Protein AF-M5TSE5-F1 (afdb_monomer_lite)

Secondary structure (DSSP, 8-state):
--HHHHHHHHHHTT--PPPHHHHHHHHHHHHHHHHHHHHHHHHHHHHHHHS-HHHHHHHIIIIII---HHHHHHHTT--HHHHHHHHHHHHHHHHHHHHHHHHHTT---

Sequence (109 aa):
MNQVRAFTSKRRAKRPFFDTDTMMLISERQQKKSAYFESRLDALERCVKKLPQRKRMFVDKRYRIGFTIETIAKDMGSTVDAAYKMLRRIREDLHTCVDRTLSQEGLGK

Foldseek 3Di:
DCPVVVVVVVVVVPPPDPPPVVVVVVVVVVVLVVVLVVLLVVLLVVLLVVDDPLLNVLCCCCPVVNDDLCRVCVVVVHDSVVSVVSVVVSVVSSVVSSQVSCVVVVNHD

Structure (mmCIF, N/CA/C/O backbone):
data_AF-M5TSE5-F1
#
_entry.id   AF-M5TSE5-F1
#
loop_
_atom_site.group_PDB
_atom_site.id
_atom_site.type_symbol
_atom_site.label_atom_id
_atom_site.label_alt_id
_atom_site.label_comp_id
_atom_site.label_asym_id
_atom_site.label_entity_id
_atom_site.label_seq_id
_atom_site.pdbx_PDB_ins_code
_atom_site.Cartn_x
_atom_site.Cartn_y
_atom_site.Cartn_z
_atom_site.occupancy
_atom_site.B_iso_or_equiv
_atom_site.auth_seq_id
_atom_site.auth_comp_id
_atom_site.auth_asym_id
_atom_site.auth_atom_id
_atom_site.pdbx_PDB_model_num
ATOM 1 N N . MET A 1 1 ? 32.549 44.671 -32.158 1.00 44.72 1 MET A N 1
ATOM 2 C CA . MET A 1 1 ? 31.312 43.981 -31.719 1.00 44.72 1 MET A CA 1
ATOM 3 C C . MET A 1 1 ? 31.026 42.807 -32.649 1.00 44.72 1 MET A C 1
ATOM 5 O O . MET A 1 1 ? 30.641 43.085 -33.768 1.00 44.72 1 MET A O 1
ATOM 9 N N . ASN A 1 2 ? 31.279 41.548 -32.243 1.00 53.91 2 ASN A N 1
ATOM 10 C CA . ASN A 1 2 ? 30.670 40.314 -32.816 1.00 53.91 2 ASN A CA 1
ATOM 11 C C . ASN A 1 2 ? 31.220 38.987 -32.229 1.00 53.91 2 ASN A C 1
ATOM 13 O O . ASN A 1 2 ? 30.946 37.913 -32.757 1.00 53.91 2 ASN A O 1
ATOM 17 N N . GLN A 1 3 ? 31.951 39.001 -31.111 1.00 53.94 3 GLN A N 1
ATOM 18 C CA . GLN A 1 3 ? 32.508 37.763 -30.535 1.00 53.94 3 GLN A CA 1
ATOM 19 C C . GLN A 1 3 ? 31.449 36.905 -29.803 1.00 53.94 3 GLN A C 1
ATOM 21 O O . GLN A 1 3 ? 31.565 35.682 -29.746 1.00 53.94 3 GLN A O 1
ATOM 26 N N . VAL A 1 4 ? 30.350 37.516 -29.340 1.00 59.44 4 VAL A N 1
ATOM 27 C CA . VAL A 1 4 ? 29.266 36.831 -28.606 1.00 59.44 4 VAL A CA 1
ATOM 28 C C . VAL A 1 4 ? 28.367 35.981 -29.529 1.00 59.44 4 VAL A C 1
ATOM 30 O O . VAL A 1 4 ? 27.948 34.886 -29.145 1.00 59.44 4 VAL A O 1
ATOM 33 N N . ARG A 1 5 ? 28.113 36.408 -30.781 1.00 56.62 5 ARG A N 1
ATOM 34 C CA . ARG A 1 5 ? 27.321 35.626 -31.764 1.00 56.62 5 ARG A CA 1
ATOM 35 C C . ARG A 1 5 ? 28.067 34.382 -32.260 1.00 56.62 5 ARG A C 1
ATOM 37 O O . ARG A 1 5 ? 27.456 33.330 -32.419 1.00 56.62 5 ARG A O 1
ATOM 44 N N . ALA A 1 6 ? 29.386 34.462 -32.443 1.00 57.94 6 ALA A N 1
ATOM 45 C CA . ALA A 1 6 ? 30.202 33.308 -32.832 1.00 57.94 6 ALA A CA 1
ATOM 46 C C . ALA A 1 6 ? 30.314 32.267 -31.700 1.00 57.94 6 ALA A C 1
ATOM 48 O O . ALA A 1 6 ? 30.247 31.062 -31.953 1.00 57.94 6 ALA A O 1
ATOM 49 N N . PHE A 1 7 ? 30.418 32.727 -30.447 1.00 57.06 7 PHE A N 1
ATOM 50 C CA . PHE A 1 7 ? 30.473 31.861 -29.267 1.00 57.06 7 PHE A CA 1
ATOM 51 C C . PHE A 1 7 ? 29.151 31.115 -29.018 1.00 57.06 7 PHE A C 1
ATOM 53 O O . PHE A 1 7 ? 29.149 29.917 -28.729 1.00 57.06 7 PHE A O 1
ATOM 60 N N . THR A 1 8 ? 28.016 31.797 -29.197 1.00 59.12 8 THR A N 1
ATOM 61 C CA . THR A 1 8 ? 26.682 31.186 -29.070 1.00 59.12 8 THR A CA 1
ATOM 62 C C . THR A 1 8 ? 26.350 30.261 -30.245 1.00 59.12 8 THR A C 1
ATOM 64 O O . THR A 1 8 ? 25.819 29.178 -30.018 1.00 59.12 8 THR A O 1
ATOM 67 N N . SER A 1 9 ? 26.739 30.606 -31.478 1.00 58.62 9 SER A N 1
ATOM 68 C CA . SER A 1 9 ? 26.567 29.766 -32.678 1.00 58.62 9 SER A CA 1
ATOM 69 C C . SER A 1 9 ? 27.311 28.422 -32.586 1.00 58.62 9 SER A C 1
ATOM 71 O O . SER A 1 9 ? 26.696 27.363 -32.735 1.00 58.62 9 SER A O 1
ATOM 73 N N . LYS A 1 10 ? 28.605 28.434 -32.221 1.00 54.94 10 LYS A N 1
ATOM 74 C CA . LYS A 1 10 ? 29.416 27.206 -32.068 1.00 54.94 10 LYS A CA 1
ATOM 75 C C . LYS A 1 10 ? 28.930 26.286 -30.942 1.00 54.94 10 LYS A C 1
ATOM 77 O O . LYS A 1 10 ? 29.140 25.077 -31.010 1.00 54.94 10 LYS A O 1
ATOM 82 N N . ARG A 1 11 ? 28.284 26.836 -29.907 1.00 54.94 11 ARG A N 1
ATOM 83 C CA . ARG A 1 11 ? 27.685 26.060 -28.807 1.00 54.94 11 ARG A CA 1
ATOM 84 C C . ARG A 1 11 ? 26.270 25.573 -29.114 1.00 54.94 11 ARG A C 1
ATOM 86 O O . ARG A 1 11 ? 25.916 24.486 -28.681 1.00 54.94 11 ARG A O 1
ATOM 93 N N . ARG A 1 12 ? 25.478 26.313 -29.898 1.00 53.78 12 ARG A N 1
ATOM 94 C CA . ARG A 1 12 ? 24.135 25.880 -30.327 1.00 53.78 12 ARG A CA 1
ATOM 95 C C . ARG A 1 12 ? 24.199 24.685 -31.286 1.00 53.78 12 ARG A C 1
ATOM 97 O O . ARG A 1 12 ? 23.337 23.818 -31.208 1.00 53.78 12 ARG A O 1
ATOM 104 N N . ALA A 1 13 ? 25.259 24.597 -32.096 1.00 56.28 13 ALA A N 1
ATOM 105 C CA . ALA A 1 13 ? 25.598 23.413 -32.894 1.00 56.28 13 ALA A CA 1
ATOM 106 C C . ALA A 1 13 ? 26.032 22.195 -32.046 1.00 56.28 13 ALA A C 1
ATOM 108 O O . ALA A 1 13 ? 26.055 21.076 -32.543 1.00 56.28 13 ALA A O 1
ATOM 109 N N . LYS A 1 14 ? 26.347 22.399 -30.760 1.00 57.16 14 LYS A N 1
ATOM 110 C CA . LYS A 1 14 ? 26.686 21.362 -29.777 1.00 57.16 14 LYS A CA 1
ATOM 111 C C . LYS A 1 14 ? 25.625 21.283 -28.678 1.00 57.16 14 LYS A C 1
ATOM 113 O O . LYS A 1 14 ? 25.952 21.335 -27.495 1.00 57.16 14 LYS A O 1
ATOM 118 N N . ARG A 1 15 ? 24.347 21.136 -29.035 1.00 58.97 15 ARG A N 1
ATOM 119 C CA . ARG A 1 15 ? 23.481 20.340 -28.154 1.00 58.97 15 ARG A CA 1
ATOM 120 C C . ARG A 1 15 ? 23.990 18.908 -28.309 1.00 58.97 15 ARG A C 1
ATOM 122 O O . ARG A 1 15 ? 23.881 18.402 -29.422 1.00 58.97 15 ARG A O 1
ATOM 129 N N . PRO A 1 16 ? 24.620 18.294 -27.292 1.00 62.47 16 PRO A N 1
ATOM 130 C CA . PRO A 1 16 ? 24.991 16.895 -27.392 1.00 62.47 16 PRO A CA 1
ATOM 131 C C . PRO A 1 16 ? 23.678 16.120 -27.439 1.00 62.47 16 PRO A C 1
ATOM 133 O O . PRO A 1 16 ? 23.026 15.903 -26.421 1.00 62.47 16 PRO A O 1
ATOM 136 N N . PHE A 1 17 ? 23.222 15.817 -28.647 1.00 69.19 17 PHE A N 1
ATOM 137 C CA . PHE A 1 17 ? 22.238 14.775 -28.824 1.00 69.19 17 PHE A CA 1
ATOM 138 C C . PHE A 1 17 ? 22.956 13.471 -28.510 1.00 69.19 17 PHE A C 1
ATOM 140 O O . PHE A 1 17 ? 24.112 13.286 -28.896 1.00 69.19 17 PHE A O 1
ATOM 147 N N . PHE A 1 18 ? 22.287 12.609 -27.753 1.00 75.75 18 PHE A N 1
ATOM 148 C CA . PHE A 1 18 ? 22.710 11.226 -27.635 1.00 75.75 18 PHE A CA 1
ATOM 149 C C . PHE A 1 18 ? 22.841 10.642 -29.045 1.00 75.75 18 PHE A C 1
ATOM 151 O O . PHE A 1 18 ? 22.028 10.966 -29.917 1.00 75.75 18 PHE A O 1
ATOM 158 N N . ASP A 1 19 ? 23.872 9.829 -29.274 1.00 84.06 19 ASP A N 1
ATOM 159 C CA . ASP A 1 19 ? 23.946 9.056 -30.509 1.00 84.06 19 ASP A CA 1
ATOM 160 C C . ASP A 1 19 ? 22.701 8.165 -30.648 1.00 84.06 19 ASP A C 1
ATOM 162 O O . ASP A 1 19 ? 21.945 7.940 -29.694 1.00 84.06 19 ASP A O 1
ATOM 166 N N . THR A 1 20 ? 22.443 7.713 -31.871 1.00 81.44 20 THR A N 1
ATOM 167 C CA . THR A 1 20 ? 21.246 6.933 -32.192 1.00 81.44 20 THR A CA 1
ATOM 168 C C . THR A 1 20 ? 21.127 5.692 -31.309 1.00 81.44 20 THR A C 1
ATOM 170 O O . THR A 1 20 ? 20.034 5.398 -30.832 1.00 81.44 20 THR A O 1
ATOM 173 N N . ASP A 1 21 ? 22.239 5.013 -31.026 1.00 85.38 21 ASP A N 1
ATOM 174 C CA . ASP A 1 21 ? 22.271 3.811 -30.189 1.00 85.38 21 ASP A CA 1
ATOM 175 C C . ASP A 1 21 ? 21.847 4.127 -28.752 1.00 85.38 21 ASP A C 1
ATOM 177 O O . ASP A 1 21 ? 20.986 3.461 -28.176 1.00 85.38 21 ASP A O 1
ATOM 181 N N . THR A 1 22 ? 22.358 5.220 -28.196 1.00 86.19 22 THR A N 1
ATOM 182 C CA . THR A 1 22 ? 21.990 5.707 -26.869 1.00 86.19 22 THR A CA 1
ATOM 183 C C . THR A 1 22 ? 20.529 6.160 -26.821 1.00 86.19 22 THR A C 1
ATOM 185 O O . THR A 1 22 ? 19.820 5.856 -25.860 1.00 86.19 22 THR A O 1
ATOM 188 N N . MET A 1 23 ? 20.032 6.837 -27.861 1.00 86.69 23 MET A N 1
ATOM 189 C CA . MET A 1 23 ? 18.609 7.181 -27.975 1.00 86.69 23 MET A CA 1
ATOM 190 C C . MET A 1 23 ? 17.719 5.933 -28.018 1.00 86.69 23 MET A C 1
ATOM 192 O O . MET A 1 23 ? 16.678 5.903 -27.355 1.00 86.69 23 MET A O 1
ATOM 196 N N . MET A 1 24 ? 18.126 4.893 -28.751 1.00 86.62 24 MET A N 1
ATOM 197 C CA . MET A 1 24 ? 17.411 3.616 -28.800 1.00 86.62 24 MET A CA 1
ATOM 198 C C . MET A 1 24 ? 17.395 2.929 -27.430 1.00 86.62 24 MET A C 1
ATOM 200 O O . MET A 1 24 ? 16.324 2.521 -26.984 1.00 86.62 24 MET A O 1
ATOM 204 N N . LEU A 1 25 ? 18.522 2.894 -26.710 1.00 89.12 25 LEU A N 1
ATOM 205 C CA . LEU A 1 25 ? 18.596 2.343 -25.348 1.00 89.12 25 LEU A CA 1
ATOM 206 C C . LEU A 1 25 ? 17.678 3.082 -24.363 1.00 89.12 25 LEU A C 1
ATOM 208 O O . LEU A 1 25 ? 17.013 2.458 -23.531 1.00 89.12 25 LEU A O 1
ATOM 212 N N . ILE A 1 26 ? 17.613 4.415 -24.451 1.00 87.94 26 ILE A N 1
ATOM 213 C CA . ILE A 1 26 ? 16.699 5.227 -23.635 1.00 87.94 26 ILE A CA 1
ATOM 214 C C . ILE A 1 26 ? 15.244 4.889 -23.974 1.00 87.94 26 ILE A C 1
ATOM 216 O O . ILE A 1 26 ? 14.440 4.687 -23.060 1.00 87.94 26 ILE A O 1
ATOM 220 N N . SER A 1 27 ? 14.912 4.803 -25.264 1.00 85.25 27 SER A N 1
ATOM 221 C CA . SER A 1 27 ? 13.567 4.466 -25.740 1.00 85.25 27 SER A CA 1
ATOM 222 C C . SER A 1 27 ? 13.128 3.079 -25.265 1.00 85.25 27 SER A C 1
ATOM 224 O O . SER A 1 27 ? 12.074 2.940 -24.644 1.00 85.25 27 SER A O 1
ATOM 226 N N . GLU A 1 28 ? 13.969 2.061 -25.451 1.00 84.31 28 GLU A N 1
ATOM 227 C CA . GLU A 1 28 ? 13.695 0.687 -25.027 1.00 84.31 28 GLU A CA 1
ATOM 228 C C . GLU A 1 28 ? 13.511 0.599 -23.505 1.00 84.31 28 GLU A C 1
ATOM 230 O O . GLU A 1 28 ? 12.554 -0.004 -23.010 1.00 84.31 28 GLU A O 1
ATOM 235 N N . ARG A 1 29 ? 14.382 1.264 -22.733 1.00 83.62 29 ARG A N 1
ATOM 236 C CA . ARG A 1 29 ? 14.240 1.353 -21.274 1.00 83.62 29 ARG A CA 1
ATOM 237 C C . ARG A 1 29 ? 12.922 2.017 -20.884 1.00 83.62 29 ARG A C 1
ATOM 239 O O . ARG A 1 29 ? 12.280 1.570 -19.934 1.00 83.62 29 ARG A O 1
ATOM 246 N N . GLN A 1 30 ? 12.518 3.075 -21.582 1.00 84.62 30 GLN A N 1
ATOM 247 C CA . GLN A 1 30 ? 11.274 3.785 -21.306 1.00 84.62 30 GLN A CA 1
ATOM 248 C C . GLN A 1 30 ? 10.042 2.924 -21.620 1.00 84.62 30 GLN A C 1
ATOM 250 O O . GLN A 1 30 ? 9.105 2.907 -20.822 1.00 84.62 30 GLN A O 1
ATOM 255 N N . GLN A 1 31 ? 10.063 2.166 -22.718 1.00 83.88 31 GLN A N 1
ATOM 256 C CA . GLN A 1 31 ? 9.004 1.217 -23.074 1.00 83.88 31 GLN A CA 1
ATOM 257 C C . GLN A 1 31 ? 8.882 0.095 -22.036 1.00 83.88 31 GLN A C 1
ATOM 259 O O . GLN A 1 31 ? 7.801 -0.114 -21.487 1.00 83.88 31 GLN A O 1
ATOM 264 N N . LYS A 1 32 ? 10.000 -0.552 -21.672 1.00 80.94 32 LYS A N 1
ATOM 265 C CA . LYS A 1 32 ? 10.032 -1.579 -20.612 1.00 80.94 32 LYS A CA 1
ATOM 266 C C . LYS A 1 32 ? 9.510 -1.036 -19.280 1.00 80.94 32 LYS A C 1
ATOM 268 O O . LYS A 1 32 ? 8.758 -1.708 -18.580 1.00 80.94 32 LYS A O 1
ATOM 273 N N . LYS A 1 33 ? 9.864 0.207 -18.940 1.00 83.25 33 LYS A N 1
ATOM 274 C CA . LYS A 1 33 ? 9.384 0.877 -17.726 1.00 83.25 33 LYS A CA 1
ATOM 275 C C . LYS A 1 33 ? 7.876 1.157 -17.773 1.00 83.25 33 LYS A C 1
ATOM 277 O O . LYS A 1 33 ? 7.223 1.006 -16.745 1.00 83.25 33 LYS A O 1
ATOM 282 N N . SER A 1 34 ? 7.328 1.538 -18.932 1.00 84.31 34 SER A N 1
ATOM 283 C CA . SER A 1 34 ? 5.878 1.724 -19.117 1.00 84.31 34 SER A CA 1
ATOM 284 C C . SER A 1 34 ? 5.126 0.416 -18.889 1.00 84.31 34 SER A C 1
ATOM 286 O O . SER A 1 34 ? 4.255 0.361 -18.025 1.00 84.31 34 SER A O 1
ATOM 288 N N . ALA A 1 35 ? 5.551 -0.657 -19.563 1.00 86.69 35 ALA A N 1
ATOM 289 C CA . ALA A 1 35 ? 4.949 -1.984 -19.426 1.00 86.69 35 ALA A CA 1
ATOM 290 C C . ALA A 1 35 ? 5.013 -2.507 -17.978 1.00 86.69 35 ALA A C 1
ATOM 292 O O . ALA A 1 35 ? 4.039 -3.057 -17.459 1.00 86.69 35 ALA A O 1
ATOM 293 N N . TYR A 1 36 ? 6.135 -2.278 -17.284 1.00 90.31 36 TYR A N 1
ATOM 294 C CA . TYR A 1 36 ? 6.268 -2.600 -15.862 1.00 90.31 36 TYR A CA 1
ATOM 295 C C . TYR A 1 36 ? 5.265 -1.826 -14.994 1.00 90.31 36 TYR A C 1
ATOM 297 O O . TYR A 1 36 ? 4.642 -2.407 -14.105 1.00 90.31 36 TYR A O 1
ATOM 305 N N . PHE A 1 37 ? 5.088 -0.521 -15.222 1.00 90.94 37 PHE A N 1
ATOM 306 C CA . PHE A 1 37 ? 4.144 0.277 -14.438 1.00 90.94 37 PHE A CA 1
ATOM 307 C C . PHE A 1 37 ? 2.688 -0.109 -14.687 1.00 90.94 37 PHE A C 1
ATOM 309 O O . PHE A 1 37 ? 1.924 -0.169 -13.724 1.00 90.94 37 PHE A O 1
ATOM 316 N N . GLU A 1 38 ? 2.318 -0.403 -15.931 1.00 93.31 38 GLU A N 1
ATOM 317 C CA . GLU A 1 38 ? 0.987 -0.910 -16.283 1.00 93.31 38 GLU A CA 1
ATOM 318 C C . GLU A 1 38 ? 0.707 -2.239 -15.575 1.00 93.31 38 GLU A C 1
ATOM 320 O O . GLU A 1 38 ? -0.284 -2.361 -14.854 1.00 93.31 38 GLU A O 1
ATOM 325 N N . SER A 1 39 ? 1.645 -3.186 -15.657 1.00 93.94 39 SER A N 1
ATOM 326 C CA . SER A 1 39 ? 1.536 -4.483 -14.974 1.00 93.94 39 SER A CA 1
ATOM 327 C C . SER A 1 39 ? 1.458 -4.319 -13.455 1.00 93.94 39 SER A C 1
ATOM 329 O O . SER A 1 39 ? 0.670 -4.974 -12.776 1.00 93.94 39 SER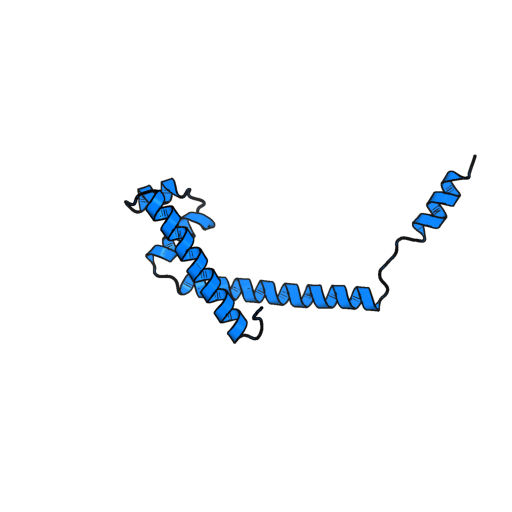 A O 1
ATOM 331 N N . ARG A 1 40 ? 2.228 -3.381 -12.891 1.00 95.56 40 ARG A N 1
ATOM 332 C CA . ARG A 1 40 ? 2.193 -3.074 -11.458 1.00 95.56 40 ARG A CA 1
ATOM 333 C C . ARG A 1 40 ? 0.861 -2.461 -11.018 1.00 95.56 40 ARG A C 1
ATOM 335 O O . ARG A 1 40 ? 0.433 -2.721 -9.891 1.00 95.56 40 ARG A O 1
ATOM 342 N N . LEU A 1 41 ? 0.224 -1.638 -11.852 1.00 95.50 41 LEU A N 1
ATOM 343 C CA . LEU A 1 41 ? -1.103 -1.081 -11.573 1.00 95.50 41 LEU A CA 1
ATOM 344 C C . LEU A 1 41 ? -2.174 -2.173 -11.588 1.00 95.50 41 LEU A C 1
ATOM 346 O O . LEU A 1 41 ? -2.959 -2.255 -10.643 1.00 95.50 41 LEU A O 1
ATOM 350 N N . ASP A 1 42 ? -2.155 -3.049 -12.590 1.00 96.75 42 ASP A N 1
ATOM 351 C CA . ASP A 1 42 ? -3.075 -4.186 -12.668 1.00 96.75 42 ASP A CA 1
ATOM 352 C C . ASP A 1 42 ? -2.879 -5.171 -11.495 1.00 96.75 42 ASP A C 1
ATOM 354 O O . ASP A 1 42 ? -3.836 -5.588 -10.831 1.00 96.75 42 ASP A O 1
ATOM 358 N N . ALA A 1 43 ? -1.626 -5.479 -11.144 1.00 97.62 43 ALA A N 1
ATOM 359 C CA . ALA A 1 43 ? -1.304 -6.275 -9.962 1.00 97.62 43 ALA A CA 1
ATOM 360 C C . ALA A 1 43 ? -1.838 -5.623 -8.675 1.00 97.62 43 ALA A C 1
ATOM 362 O O . ALA A 1 43 ? -2.414 -6.306 -7.824 1.00 97.62 43 ALA A O 1
ATOM 363 N N . LEU A 1 44 ? -1.700 -4.299 -8.530 1.00 97.56 44 LEU A N 1
ATOM 364 C CA . LEU A 1 44 ? -2.238 -3.565 -7.385 1.00 97.56 44 LEU A CA 1
ATOM 365 C C . LEU A 1 44 ? -3.765 -3.665 -7.320 1.00 97.56 44 LEU A C 1
ATOM 367 O O . LEU A 1 44 ? -4.300 -3.925 -6.241 1.00 97.56 44 LEU A O 1
ATOM 371 N N . GLU A 1 45 ? -4.466 -3.512 -8.443 1.00 96.94 45 GLU A N 1
ATOM 372 C CA . GLU A 1 45 ? -5.923 -3.644 -8.490 1.00 96.94 45 GLU A CA 1
ATOM 373 C C . GLU A 1 45 ? -6.369 -5.043 -8.033 1.00 96.94 45 GLU A C 1
ATOM 375 O O . GLU A 1 45 ? -7.236 -5.183 -7.159 1.00 96.94 45 GLU A O 1
ATOM 380 N N . ARG A 1 46 ? -5.716 -6.094 -8.546 1.00 97.75 46 ARG A N 1
ATOM 381 C CA . ARG A 1 46 ? -5.949 -7.483 -8.117 1.00 97.75 46 ARG A CA 1
ATOM 382 C C . ARG A 1 46 ? -5.644 -7.677 -6.629 1.00 97.75 46 ARG A C 1
ATOM 384 O O . ARG A 1 46 ? -6.405 -8.342 -5.926 1.00 97.75 46 ARG A O 1
ATOM 391 N N . CYS A 1 47 ? -4.576 -7.078 -6.114 1.00 98.31 47 CYS A N 1
ATOM 392 C CA . CYS A 1 47 ? -4.199 -7.172 -4.703 1.00 98.31 47 CYS A CA 1
ATOM 393 C C . CYS A 1 47 ? -5.170 -6.441 -3.765 1.00 98.31 47 CYS A C 1
ATOM 395 O O . CYS A 1 47 ? -5.510 -6.972 -2.707 1.00 98.31 47 CYS A O 1
ATOM 397 N N . VAL A 1 48 ? -5.708 -5.286 -4.161 1.00 97.75 48 VAL A N 1
ATOM 398 C CA . VAL A 1 48 ? -6.768 -4.595 -3.405 1.00 97.75 48 VAL A CA 1
ATOM 399 C C . VAL A 1 48 ? -8.041 -5.450 -3.337 1.00 97.75 48 VAL A C 1
ATOM 401 O O . VAL A 1 48 ? -8.677 -5.533 -2.281 1.00 97.75 48 VAL A O 1
ATOM 404 N N . LYS A 1 49 ? -8.385 -6.161 -4.420 1.00 97.00 49 LYS A N 1
ATOM 405 C CA . LYS A 1 49 ? -9.509 -7.118 -4.447 1.00 97.00 49 LYS A CA 1
ATOM 406 C C . LYS A 1 49 ? -9.288 -8.338 -3.538 1.00 97.00 49 LYS A C 1
ATOM 408 O O . LYS A 1 49 ? -10.265 -8.914 -3.073 1.00 97.00 49 LYS A O 1
ATOM 413 N N . LYS A 1 50 ? -8.042 -8.704 -3.220 1.00 97.12 50 LYS A N 1
ATOM 414 C CA . LYS A 1 50 ? -7.711 -9.787 -2.268 1.00 97.12 50 LYS A CA 1
ATOM 415 C C . LYS A 1 50 ? -7.780 -9.354 -0.800 1.00 97.12 50 LYS A C 1
ATOM 417 O O . LYS A 1 50 ? -7.834 -10.207 0.082 1.00 97.12 50 LYS A O 1
ATOM 422 N N . LEU A 1 51 ? -7.787 -8.049 -0.511 1.00 97.75 51 LEU A N 1
ATOM 423 C CA . LEU A 1 51 ? -7.889 -7.572 0.868 1.00 97.75 51 LEU A CA 1
ATOM 424 C C . LEU A 1 51 ? -9.231 -7.984 1.500 1.00 97.75 51 LEU A C 1
ATOM 426 O O . LEU A 1 51 ? -10.271 -7.862 0.840 1.00 97.75 51 LEU A O 1
ATOM 430 N N . PRO A 1 52 ? -9.239 -8.362 2.794 1.00 96.81 52 PRO A N 1
ATOM 431 C CA . PRO A 1 52 ? -10.461 -8.481 3.583 1.00 96.81 52 PRO A CA 1
ATOM 432 C C . PRO A 1 52 ? -11.308 -7.207 3.498 1.00 96.81 52 PRO A C 1
ATOM 434 O O . PRO A 1 52 ? -10.762 -6.100 3.473 1.00 96.81 52 PRO A O 1
ATOM 437 N N . GLN A 1 53 ? -12.637 -7.348 3.527 1.00 96.06 53 GLN A N 1
ATOM 438 C CA . GLN A 1 53 ? -13.585 -6.243 3.323 1.00 96.06 53 GLN A CA 1
ATOM 439 C C . GLN A 1 53 ? -13.265 -5.012 4.184 1.00 96.06 53 GLN A C 1
ATOM 441 O O . GLN A 1 53 ? -13.186 -3.901 3.664 1.00 96.06 53 GLN A O 1
ATO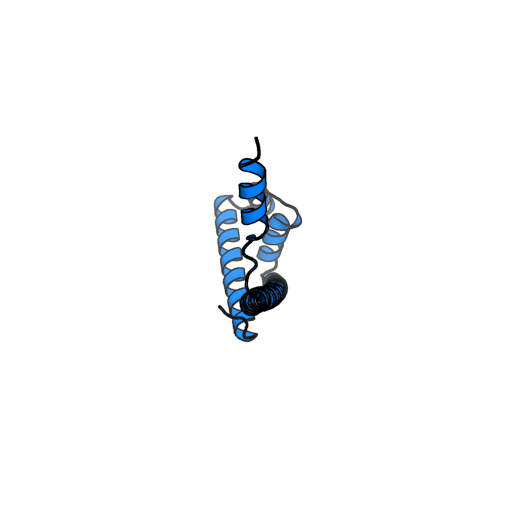M 446 N N . ARG A 1 54 ? -12.974 -5.211 5.477 1.00 94.81 54 ARG A N 1
ATOM 447 C CA . ARG A 1 54 ? -12.619 -4.124 6.404 1.00 94.81 54 ARG A CA 1
ATOM 448 C C . ARG A 1 54 ? -11.375 -3.341 5.961 1.00 94.81 54 ARG A C 1
ATOM 450 O O . ARG A 1 54 ? -11.368 -2.117 6.022 1.00 94.81 54 ARG A O 1
ATOM 457 N N . LYS A 1 55 ? -10.335 -4.033 5.481 1.00 96.50 55 LYS A N 1
ATOM 458 C CA . LYS A 1 55 ? -9.105 -3.408 4.964 1.00 96.50 55 LYS A CA 1
ATOM 459 C C . LYS A 1 55 ? -9.360 -2.696 3.632 1.00 96.50 55 LYS A C 1
ATOM 461 O O . LYS A 1 55 ? -8.848 -1.602 3.425 1.00 96.50 55 LYS A O 1
ATOM 466 N N . ARG A 1 56 ? -10.188 -3.276 2.757 1.00 96.88 56 ARG A N 1
ATOM 467 C CA . ARG A 1 56 ? -10.581 -2.651 1.484 1.00 96.88 56 ARG A CA 1
ATOM 468 C C . ARG A 1 56 ? -11.353 -1.348 1.706 1.00 96.88 56 ARG A C 1
ATOM 470 O O . ARG A 1 56 ? -11.018 -0.345 1.089 1.00 96.88 56 ARG A O 1
ATOM 477 N N . MET A 1 57 ? -12.312 -1.337 2.635 1.00 95.75 57 MET A N 1
ATOM 478 C CA . MET A 1 57 ? -13.045 -0.123 3.020 1.00 95.75 57 MET A CA 1
ATOM 479 C C . MET A 1 57 ? -12.122 0.955 3.599 1.00 95.75 57 MET A C 1
ATOM 481 O O . MET A 1 57 ? -12.301 2.133 3.302 1.00 95.75 57 MET A O 1
ATOM 485 N N . PHE A 1 58 ? -11.114 0.564 4.386 1.00 97.56 58 PHE A N 1
ATOM 486 C CA . PHE A 1 58 ? -10.115 1.502 4.903 1.00 97.56 58 PHE A CA 1
ATOM 487 C C . PHE A 1 58 ? -9.360 2.198 3.760 1.00 97.56 58 PHE A C 1
ATOM 489 O O . PHE A 1 58 ? -9.248 3.424 3.742 1.00 97.56 58 PHE A O 1
ATOM 496 N N . VAL A 1 59 ? -8.853 1.423 2.792 1.00 96.94 59 VAL A N 1
ATOM 497 C CA . VAL A 1 59 ? -8.149 1.953 1.609 1.00 96.94 59 VAL A CA 1
ATOM 498 C C . VAL A 1 59 ? -9.062 2.870 0.806 1.00 96.94 59 VAL A C 1
ATOM 500 O O . VAL A 1 59 ? -8.631 3.952 0.417 1.00 96.94 59 VAL A O 1
ATOM 503 N N . ASP A 1 60 ? -10.318 2.472 0.607 1.00 96.38 60 ASP A N 1
ATOM 504 C CA . ASP A 1 60 ? -11.300 3.253 -0.140 1.00 96.38 60 ASP A CA 1
ATOM 505 C C . ASP A 1 60 ? -11.544 4.627 0.497 1.00 96.38 60 ASP A C 1
ATOM 507 O O . ASP A 1 60 ? -11.380 5.662 -0.152 1.00 96.38 60 ASP A O 1
ATOM 511 N N . LYS A 1 61 ? -11.815 4.657 1.809 1.00 96.81 61 LYS A N 1
ATOM 512 C CA . LYS A 1 61 ? -11.970 5.910 2.561 1.00 96.81 61 LYS A CA 1
ATOM 513 C C . LYS A 1 61 ? -10.709 6.769 2.483 1.00 96.81 61 LYS A C 1
ATOM 515 O O . LYS A 1 61 ? -10.806 7.977 2.278 1.00 96.81 61 LYS A O 1
ATOM 520 N N . ARG A 1 62 ? -9.521 6.165 2.601 1.00 97.38 62 ARG A N 1
ATOM 521 C CA . ARG A 1 62 ? -8.257 6.913 2.612 1.00 97.38 62 ARG A CA 1
ATOM 522 C C . ARG A 1 62 ? -7.870 7.479 1.248 1.00 97.38 62 ARG A C 1
ATOM 524 O O . ARG A 1 62 ? -7.378 8.605 1.198 1.00 97.38 62 ARG A O 1
ATOM 531 N N . TYR A 1 63 ? -7.999 6.699 0.180 1.00 95.69 63 TYR A N 1
ATOM 532 C CA . TYR A 1 63 ? -7.409 7.021 -1.124 1.00 95.69 63 TYR A CA 1
ATOM 533 C C . TYR A 1 63 ? -8.429 7.404 -2.192 1.00 95.69 63 TYR A C 1
ATOM 535 O O . TYR A 1 63 ? -8.078 8.187 -3.067 1.00 95.69 63 TYR A O 1
ATOM 543 N N . ARG A 1 64 ? -9.669 6.900 -2.123 1.00 92.62 64 ARG A N 1
ATOM 544 C CA . ARG A 1 64 ? -10.734 7.295 -3.057 1.00 92.62 64 ARG A CA 1
ATOM 545 C C . ARG A 1 64 ? -11.523 8.487 -2.530 1.00 92.62 64 ARG A C 1
ATOM 547 O O . ARG A 1 64 ? -11.714 9.452 -3.255 1.00 92.62 64 ARG A O 1
ATOM 554 N N . ILE A 1 65 ? -11.954 8.430 -1.270 1.00 94.38 65 ILE A N 1
ATOM 555 C CA . ILE A 1 65 ? -12.760 9.500 -0.654 1.00 94.38 65 ILE A CA 1
ATOM 556 C C . ILE A 1 65 ? -11.869 10.628 -0.104 1.00 94.38 65 ILE A C 1
ATOM 558 O O . ILE A 1 65 ? -12.268 11.787 -0.097 1.00 94.38 65 ILE A O 1
ATOM 562 N N . GLY A 1 66 ? -10.648 10.305 0.334 1.00 95.50 66 GLY A N 1
ATOM 563 C CA . GLY A 1 66 ? -9.682 11.289 0.834 1.00 95.50 66 GLY A CA 1
ATOM 564 C C . GLY A 1 66 ? -9.805 11.603 2.327 1.00 95.50 66 GLY A C 1
ATOM 565 O O . GLY A 1 66 ? -9.309 12.632 2.779 1.00 95.50 66 GLY A O 1
ATOM 566 N N . PHE A 1 67 ? -10.438 10.729 3.115 1.00 97.56 67 PHE A N 1
ATOM 567 C CA . PHE A 1 67 ? -10.554 10.914 4.562 1.00 97.56 67 PHE A CA 1
ATOM 568 C C . PHE A 1 67 ? -9.195 10.872 5.263 1.00 97.56 67 PHE A C 1
ATOM 570 O O . PHE A 1 67 ? -8.292 10.111 4.893 1.00 97.56 67 PHE A O 1
ATOM 577 N N . THR A 1 68 ? -9.081 11.654 6.338 1.00 98.19 68 THR A N 1
ATOM 578 C CA . THR A 1 68 ? -7.937 11.582 7.249 1.00 98.19 68 THR A CA 1
ATOM 579 C C . THR A 1 68 ? -7.982 10.294 8.073 1.00 98.19 68 THR A C 1
ATOM 581 O O . THR A 1 68 ? -9.030 9.656 8.211 1.00 98.19 68 THR A O 1
ATOM 584 N N . ILE A 1 69 ? -6.844 9.900 8.649 1.00 97.38 69 ILE A N 1
ATOM 585 C CA . ILE A 1 69 ? -6.768 8.687 9.477 1.00 97.38 69 ILE A CA 1
ATOM 586 C C . ILE A 1 69 ? -7.628 8.829 10.733 1.00 97.38 69 ILE A C 1
ATOM 588 O O . ILE A 1 69 ? -8.261 7.865 11.147 1.00 97.38 69 ILE A O 1
ATOM 592 N N . GLU A 1 70 ? -7.718 10.032 11.288 1.00 97.94 70 GLU A N 1
ATOM 593 C CA . GLU A 1 70 ? -8.538 10.371 12.449 1.00 97.94 70 GLU A CA 1
ATOM 594 C C . GLU A 1 70 ? -10.029 10.200 12.138 1.00 97.94 70 GLU A C 1
ATOM 596 O O . GLU A 1 70 ? -10.773 9.614 12.926 1.00 97.94 70 GLU A O 1
ATOM 601 N N . THR A 1 71 ? -10.456 10.645 10.952 1.00 97.88 71 THR A N 1
ATOM 602 C CA . THR A 1 71 ? -11.841 10.489 10.486 1.00 97.88 71 THR A CA 1
ATOM 603 C C . THR A 1 71 ? -12.193 9.013 10.305 1.00 97.88 71 THR A C 1
ATOM 605 O O . THR A 1 71 ? -13.252 8.567 10.742 1.00 97.88 71 THR A O 1
ATOM 608 N N . ILE A 1 72 ? -11.283 8.232 9.715 1.00 97.38 72 ILE A N 1
ATOM 609 C CA . ILE A 1 72 ? -11.458 6.783 9.542 1.00 97.38 72 ILE A CA 1
ATOM 610 C C . ILE A 1 72 ? -11.477 6.070 10.900 1.00 97.38 72 ILE A C 1
ATOM 612 O O . ILE A 1 72 ? -12.302 5.186 11.115 1.00 97.38 72 ILE A O 1
ATOM 616 N N . ALA A 1 73 ? -10.607 6.464 11.833 1.00 97.56 73 ALA A N 1
ATOM 617 C CA . ALA A 1 73 ? -10.555 5.889 13.172 1.00 97.56 73 ALA A CA 1
ATOM 618 C C . ALA A 1 73 ? -11.891 6.061 13.906 1.00 97.56 73 ALA A C 1
ATOM 620 O O . ALA A 1 73 ? -12.425 5.078 14.426 1.00 97.56 73 ALA A O 1
ATOM 621 N N . LYS A 1 74 ? -12.454 7.279 13.866 1.00 97.25 74 LYS A N 1
ATOM 622 C CA . LYS A 1 74 ? -13.765 7.610 14.440 1.00 97.25 74 LYS A CA 1
ATOM 623 C C . LYS A 1 74 ? -14.887 6.784 13.811 1.00 97.25 74 LYS A C 1
ATOM 625 O O . LYS A 1 74 ? -15.667 6.175 14.533 1.00 97.25 74 LYS A O 1
ATOM 630 N N . ASP A 1 75 ? -14.945 6.739 12.484 1.00 94.19 75 ASP A N 1
ATOM 631 C CA . ASP A 1 75 ? -15.957 5.990 11.727 1.00 94.19 75 ASP A CA 1
ATOM 632 C C . ASP A 1 75 ? -15.916 4.478 12.009 1.00 94.19 75 ASP A C 1
ATOM 634 O O . ASP A 1 75 ? -16.952 3.823 12.075 1.00 94.19 75 ASP A O 1
ATOM 638 N N . MET A 1 76 ? -14.725 3.927 12.250 1.00 92.00 76 MET A N 1
ATOM 639 C CA . MET A 1 76 ? -14.526 2.508 12.551 1.00 92.00 76 MET A CA 1
ATOM 640 C C . MET A 1 76 ? -14.590 2.165 14.049 1.00 92.00 76 MET A C 1
ATOM 642 O O . MET A 1 76 ? -14.318 1.013 14.401 1.00 92.00 76 MET A O 1
ATOM 646 N N . GLY A 1 77 ? -14.882 3.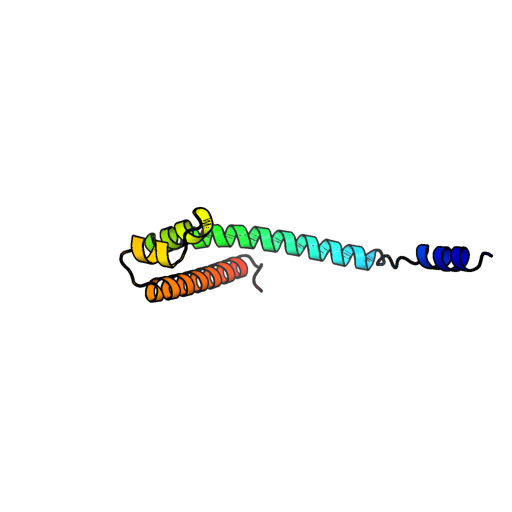135 14.926 1.00 94.94 77 GLY A N 1
ATOM 647 C CA . GLY A 1 77 ? -14.914 2.938 16.381 1.00 94.94 77 GLY A CA 1
ATOM 648 C C . GLY A 1 77 ? -13.568 2.493 16.966 1.00 94.94 77 GLY A C 1
ATOM 649 O O . GLY A 1 77 ? -13.520 1.646 17.853 1.00 94.94 77 GLY A O 1
ATOM 650 N N . SER A 1 78 ? -12.459 3.004 16.427 1.00 95.19 78 SER A N 1
ATOM 651 C CA . SER A 1 78 ? -11.093 2.617 16.801 1.00 95.19 78 SER A CA 1
ATOM 652 C C . SER A 1 78 ? -10.248 3.822 17.210 1.00 95.19 78 SER A C 1
ATOM 654 O O . SER A 1 78 ? -1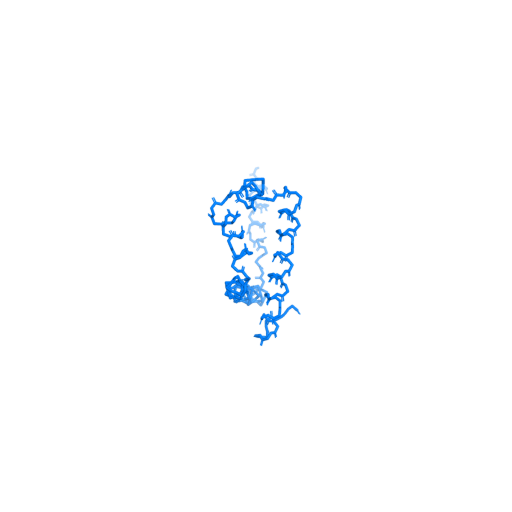0.586 4.966 16.913 1.00 95.19 78 SER A O 1
ATOM 656 N N . THR A 1 79 ? -9.126 3.578 17.887 1.00 98.12 79 THR A N 1
ATOM 657 C CA . THR A 1 79 ? -8.171 4.648 18.189 1.00 98.12 79 THR A CA 1
ATOM 658 C C . THR A 1 79 ? -7.413 5.072 16.932 1.00 98.12 79 THR A C 1
ATOM 660 O O . THR A 1 79 ? -7.194 4.280 16.011 1.00 98.12 79 THR A O 1
ATOM 663 N N . VAL A 1 80 ? -6.959 6.324 16.909 1.00 98.12 80 VAL A N 1
ATOM 664 C CA . VAL A 1 80 ? -6.148 6.866 15.809 1.00 98.12 80 VAL A CA 1
ATOM 665 C C . VAL A 1 80 ? -4.866 6.042 15.605 1.00 98.12 80 VAL A C 1
ATOM 667 O O . VAL A 1 80 ? -4.534 5.691 14.475 1.00 98.12 80 VAL A O 1
ATOM 670 N N . ASP A 1 81 ? -4.194 5.637 16.687 1.00 98.25 81 ASP A N 1
ATOM 671 C CA . ASP A 1 81 ? -3.012 4.759 16.632 1.00 98.25 81 ASP A CA 1
ATOM 672 C C . ASP A 1 81 ? -3.323 3.385 16.007 1.00 98.25 81 ASP A C 1
ATOM 674 O O . ASP A 1 81 ? -2.588 2.905 15.138 1.00 98.25 81 ASP A O 1
ATOM 678 N N . ALA A 1 82 ? -4.454 2.769 16.371 1.00 97.75 82 ALA A N 1
ATOM 679 C CA . ALA A 1 82 ? -4.885 1.515 15.759 1.00 97.75 82 ALA A CA 1
ATOM 680 C C . ALA A 1 82 ? -5.153 1.679 14.253 1.00 97.75 82 ALA A C 1
ATOM 682 O O . ALA A 1 82 ? -4.804 0.791 13.469 1.00 97.75 82 ALA A O 1
ATOM 683 N N . ALA A 1 83 ? -5.711 2.817 13.832 1.00 97.88 83 ALA A N 1
ATOM 684 C CA . ALA A 1 83 ? -5.929 3.131 12.423 1.00 97.88 83 ALA A CA 1
ATOM 685 C C . ALA A 1 83 ? -4.607 3.345 11.659 1.00 97.88 83 ALA A C 1
ATOM 687 O O . ALA A 1 83 ? -4.446 2.799 10.564 1.00 97.88 83 ALA A O 1
ATOM 688 N N . TYR A 1 84 ? -3.618 4.036 12.240 1.00 98.12 84 TYR A N 1
ATOM 689 C CA . TYR A 1 84 ? -2.274 4.151 11.654 1.00 98.12 84 TYR A CA 1
ATOM 690 C C . TYR A 1 84 ? -1.602 2.781 11.489 1.00 98.12 84 TYR A C 1
ATOM 692 O O . TYR A 1 84 ? -1.096 2.458 10.409 1.00 98.12 84 TYR A O 1
ATOM 700 N N . LYS A 1 85 ? -1.648 1.936 12.526 1.00 98.31 85 LYS A N 1
ATOM 701 C CA . LYS A 1 85 ? -1.118 0.563 12.476 1.00 98.31 85 LYS A CA 1
ATOM 702 C C . LYS A 1 85 ? -1.835 -0.284 11.429 1.00 98.31 85 LYS A C 1
ATOM 704 O O . LYS A 1 85 ? -1.189 -1.053 10.716 1.00 98.31 85 LYS A O 1
ATOM 709 N N . MET A 1 86 ? -3.152 -0.131 11.301 1.00 97.50 86 MET A N 1
ATOM 710 C CA . MET A 1 86 ? -3.929 -0.814 10.271 1.00 97.50 86 MET A CA 1
ATOM 711 C C . MET A 1 86 ? -3.493 -0.384 8.869 1.00 97.50 86 MET A C 1
ATOM 713 O O . MET A 1 86 ? -3.217 -1.252 8.044 1.00 97.50 86 MET A O 1
ATOM 717 N N . LEU A 1 87 ? -3.363 0.920 8.608 1.00 97.88 87 LEU A N 1
ATOM 718 C CA . LEU A 1 87 ? -2.898 1.421 7.314 1.00 97.88 87 LEU A CA 1
ATOM 719 C C . LEU A 1 87 ? -1.493 0.912 6.975 1.00 97.88 87 LEU A C 1
ATOM 721 O O . LEU A 1 87 ? -1.246 0.519 5.835 1.00 97.88 87 LEU A O 1
ATOM 725 N N . ARG A 1 88 ? -0.581 0.895 7.953 1.00 98.25 88 ARG A N 1
ATOM 726 C CA . ARG A 1 88 ? 0.766 0.345 7.765 1.00 98.25 88 ARG A CA 1
ATOM 727 C C . ARG A 1 88 ? 0.705 -1.116 7.312 1.00 98.25 88 ARG A C 1
ATOM 729 O O . ARG A 1 88 ? 1.262 -1.438 6.268 1.00 98.25 88 ARG A O 1
ATOM 736 N N . ARG A 1 89 ? -0.034 -1.961 8.037 1.00 98.06 89 ARG A N 1
ATOM 737 C CA . ARG A 1 89 ? -0.201 -3.385 7.694 1.00 98.06 89 ARG A CA 1
ATOM 738 C C . ARG A 1 89 ? -0.839 -3.574 6.320 1.00 98.06 89 ARG A C 1
ATOM 740 O O . ARG A 1 89 ? -0.388 -4.401 5.546 1.00 98.06 89 ARG A O 1
ATOM 747 N N . ILE A 1 90 ? -1.855 -2.776 5.986 1.00 98.19 90 ILE A N 1
ATOM 748 C CA . ILE A 1 90 ? -2.482 -2.800 4.658 1.00 98.19 90 ILE A CA 1
ATOM 749 C C . ILE A 1 90 ? -1.453 -2.511 3.560 1.00 98.19 90 ILE A C 1
ATOM 751 O O . ILE A 1 90 ? -1.443 -3.194 2.541 1.00 98.19 90 ILE A O 1
ATOM 755 N N . ARG A 1 91 ? -0.595 -1.501 3.748 1.00 97.94 91 ARG A N 1
ATOM 756 C CA . ARG A 1 91 ? 0.447 -1.165 2.770 1.00 97.94 91 ARG A CA 1
ATOM 757 C C . ARG A 1 91 ? 1.458 -2.298 2.627 1.00 97.94 91 ARG A C 1
ATOM 759 O O . ARG A 1 91 ? 1.800 -2.632 1.502 1.00 97.94 91 ARG A O 1
ATOM 766 N N . GLU A 1 92 ? 1.892 -2.902 3.730 1.00 98.31 92 GLU A N 1
ATOM 767 C CA . GLU A 1 92 ? 2.808 -4.054 3.729 1.00 98.31 92 GLU A CA 1
ATOM 768 C C . GLU A 1 92 ? 2.200 -5.266 3.001 1.00 98.31 92 GLU A C 1
ATOM 770 O O . GLU A 1 92 ? 2.853 -5.859 2.139 1.00 98.31 92 GLU A O 1
ATOM 775 N N . ASP A 1 93 ? 0.928 -5.575 3.268 1.00 98.00 93 ASP A N 1
ATOM 776 C CA . ASP A 1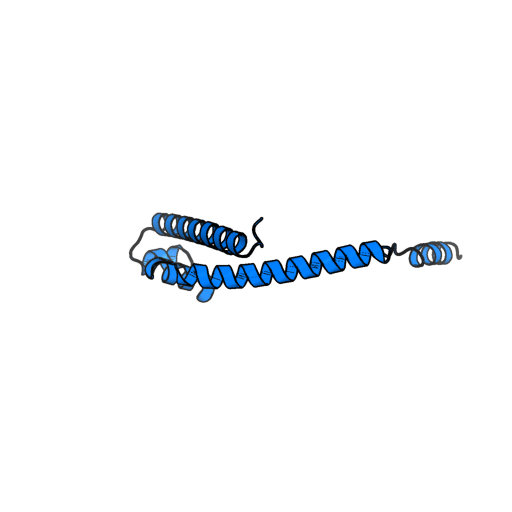 93 ? 0.191 -6.651 2.596 1.00 98.00 93 ASP A CA 1
ATOM 777 C C . ASP A 1 93 ? 0.085 -6.399 1.085 1.00 98.00 93 ASP A C 1
ATOM 779 O O . ASP A 1 93 ? 0.325 -7.296 0.275 1.00 98.00 93 ASP A O 1
ATOM 783 N N . LEU A 1 94 ? -0.263 -5.167 0.691 1.00 98.25 94 LEU A N 1
ATOM 784 C CA . LEU A 1 94 ? -0.362 -4.776 -0.715 1.00 98.25 94 LEU A CA 1
ATOM 785 C C . LEU A 1 94 ? 0.999 -4.826 -1.408 1.00 98.25 94 LEU A C 1
ATOM 787 O O . LEU A 1 94 ? 1.079 -5.347 -2.516 1.00 98.25 94 LEU A O 1
ATOM 791 N N . HIS A 1 95 ? 2.060 -4.333 -0.764 1.00 98.00 95 HIS A N 1
ATOM 792 C CA . HIS A 1 95 ? 3.422 -4.412 -1.290 1.00 98.00 95 HIS A CA 1
ATOM 793 C C . HIS A 1 95 ? 3.834 -5.861 -1.541 1.00 98.00 95 HIS A C 1
ATOM 795 O O . HIS A 1 95 ? 4.179 -6.208 -2.66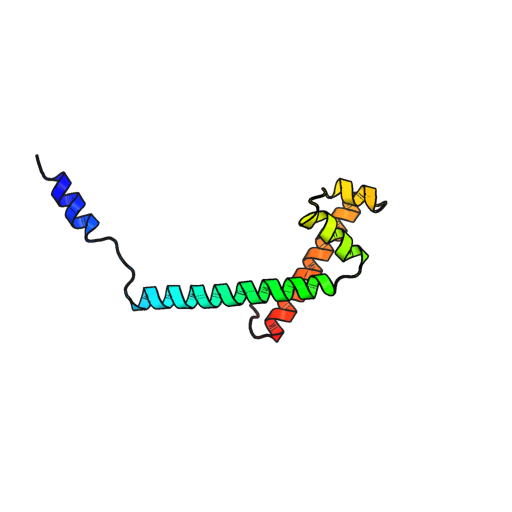6 1.00 98.00 95 HIS A O 1
ATOM 801 N N . THR A 1 96 ? 3.689 -6.719 -0.533 1.00 97.94 96 THR A N 1
ATOM 802 C CA . THR A 1 96 ? 4.036 -8.142 -0.636 1.00 97.94 96 THR A CA 1
ATOM 803 C C . THR A 1 96 ? 3.225 -8.843 -1.725 1.00 97.94 96 THR A C 1
ATOM 805 O O . THR A 1 96 ? 3.758 -9.639 -2.497 1.00 97.94 96 THR A O 1
ATOM 808 N N . CYS A 1 97 ? 1.927 -8.544 -1.815 1.00 98.38 97 CYS A N 1
ATOM 809 C CA . CYS A 1 97 ? 1.060 -9.116 -2.837 1.00 98.38 97 CYS A CA 1
ATOM 810 C C . CYS A 1 97 ? 1.462 -8.679 -4.252 1.00 98.38 97 CYS A C 1
ATOM 812 O O . CYS A 1 97 ? 1.512 -9.520 -5.152 1.00 98.38 97 CYS A O 1
ATOM 814 N N . VAL A 1 98 ? 1.750 -7.389 -4.454 1.00 97.81 98 VAL A N 1
ATOM 815 C CA . VAL A 1 98 ? 2.159 -6.847 -5.757 1.00 97.81 98 VAL A CA 1
ATOM 816 C C . VAL A 1 98 ? 3.503 -7.428 -6.172 1.00 97.81 98 VAL A C 1
ATOM 818 O O . VAL A 1 98 ? 3.606 -7.935 -7.284 1.00 97.81 98 VAL A O 1
ATOM 821 N N . ASP A 1 99 ? 4.491 -7.438 -5.277 1.00 96.50 99 ASP A N 1
ATOM 822 C CA . ASP A 1 99 ? 5.818 -7.986 -5.570 1.00 96.50 99 ASP A CA 1
ATOM 823 C C . ASP A 1 99 ? 5.723 -9.475 -5.934 1.00 96.50 99 ASP A C 1
ATOM 825 O O . ASP A 1 99 ? 6.270 -9.900 -6.948 1.00 96.50 99 ASP A O 1
ATOM 829 N N . ARG A 1 100 ? 4.933 -10.262 -5.189 1.00 97.12 100 ARG A N 1
ATOM 830 C CA . ARG A 1 100 ? 4.683 -11.672 -5.525 1.00 97.12 100 ARG A CA 1
ATOM 831 C C . ARG A 1 100 ? 3.997 -11.842 -6.882 1.00 97.12 100 ARG A C 1
ATOM 833 O O . ARG A 1 100 ? 4.349 -12.761 -7.613 1.00 97.12 100 ARG A O 1
ATOM 840 N N . THR A 1 101 ? 3.016 -10.999 -7.200 1.00 96.38 101 THR A N 1
ATOM 841 C CA . THR A 1 101 ? 2.269 -11.077 -8.468 1.00 96.38 101 THR A CA 1
ATOM 842 C C . THR A 1 101 ? 3.189 -10.765 -9.648 1.00 96.38 101 THR A C 1
ATOM 844 O O . THR A 1 101 ? 3.246 -11.539 -10.596 1.00 96.38 101 THR A O 1
ATOM 847 N N . LEU A 1 102 ? 3.993 -9.704 -9.543 1.00 95.06 102 LEU A N 1
ATOM 848 C CA . LEU A 1 102 ? 4.955 -9.332 -10.580 1.00 95.06 102 LEU A CA 1
ATOM 849 C C . LEU A 1 102 ? 6.041 -10.395 -10.770 1.00 95.06 102 LEU A C 1
ATOM 851 O O . LEU A 1 102 ? 6.376 -10.723 -11.905 1.00 95.06 102 LEU A O 1
ATOM 855 N N . SER A 1 103 ? 6.554 -10.988 -9.687 1.00 94.25 103 SER A N 1
ATOM 856 C CA . SER A 1 103 ? 7.516 -12.092 -9.790 1.00 94.25 103 SER A CA 1
ATOM 857 C C . SER A 1 103 ? 6.934 -13.320 -10.495 1.00 94.25 103 SER A C 1
ATOM 859 O O . SER A 1 103 ? 7.652 -13.990 -11.230 1.00 94.25 103 SER A O 1
ATOM 861 N N . GLN A 1 104 ? 5.640 -13.609 -10.319 1.00 92.69 104 GLN A N 1
ATOM 862 C CA . GLN A 1 104 ? 4.957 -14.701 -11.029 1.00 92.69 104 GLN A CA 1
ATOM 863 C C . GLN A 1 104 ? 4.764 -14.410 -12.525 1.00 92.69 104 GLN A C 1
ATOM 865 O O . GLN A 1 104 ? 4.716 -15.341 -13.322 1.00 92.69 104 GLN A O 1
ATOM 870 N N . GLU A 1 105 ? 4.690 -13.136 -12.908 1.00 89.50 105 GLU A N 1
ATOM 871 C CA . GLU A 1 105 ? 4.539 -12.674 -14.295 1.00 89.50 105 GLU A CA 1
ATOM 872 C C . GLU A 1 105 ? 5.889 -12.440 -14.999 1.00 89.50 105 GLU A C 1
ATOM 874 O O . GLU A 1 105 ? 5.926 -11.967 -16.131 1.00 89.50 105 GLU A O 1
ATOM 879 N N . GLY A 1 106 ? 7.012 -12.760 -14.344 1.00 86.38 106 GLY A N 1
ATOM 880 C CA . GLY A 1 106 ? 8.356 -12.532 -14.890 1.00 86.38 106 GLY A CA 1
ATOM 881 C C . GLY A 1 106 ? 8.789 -11.060 -14.895 1.00 86.38 106 GLY A C 1
ATOM 882 O O . GLY A 1 106 ? 9.780 -10.712 -15.529 1.00 86.38 106 GLY A O 1
ATOM 883 N N . LEU A 1 107 ? 8.065 -10.201 -14.173 1.00 81.81 107 LEU A N 1
ATOM 884 C CA . LEU A 1 107 ? 8.316 -8.764 -14.016 1.00 81.81 107 LEU A CA 1
ATOM 885 C C . LEU A 1 107 ? 8.775 -8.411 -12.590 1.00 81.81 107 LEU A C 1
ATOM 887 O O . LEU A 1 107 ? 8.679 -7.258 -12.166 1.00 81.81 107 LEU A O 1
ATOM 891 N N . GLY A 1 108 ? 9.230 -9.408 -11.827 1.00 72.06 108 GLY A N 1
ATOM 892 C CA . GLY A 1 108 ? 9.801 -9.225 -10.494 1.00 72.06 108 GLY A CA 1
ATOM 893 C C . GLY A 1 108 ? 11.042 -8.329 -10.523 1.00 72.06 108 GLY A C 1
ATOM 894 O O . GLY A 1 108 ? 11.719 -8.227 -11.545 1.00 72.06 108 GLY A O 1
ATOM 895 N N . LYS A 1 109 ? 11.303 -7.648 -9.403 1.00 57.31 109 LYS A N 1
ATOM 896 C CA . LYS A 1 109 ? 12.530 -6.862 -9.211 1.00 57.31 109 LYS A CA 1
ATOM 897 C C . LYS A 1 109 ? 13.786 -7.719 -9.281 1.00 57.31 109 LYS A C 1
ATOM 899 O O . LYS A 1 109 ? 13.742 -8.847 -8.744 1.00 57.31 109 LYS A O 1
#

Radius of gyration: 24.35 Å; chains: 1; bounding box: 48×59×51 Å

pLDDT: mean 87.53, std 14.73, range [44.72, 98.38]